Protein AF-A0A9D6DB74-F1 (afdb_monomer_lite)

Structure (mmCIF, N/CA/C/O backbone):
data_AF-A0A9D6DB74-F1
#
_entry.id   AF-A0A9D6DB74-F1
#
loop_
_atom_site.group_PDB
_atom_site.id
_atom_site.type_symbol
_atom_site.label_atom_id
_atom_site.label_alt_id
_atom_site.label_comp_id
_atom_site.label_asym_id
_atom_site.label_entity_id
_atom_site.label_seq_id
_atom_site.pdbx_PDB_ins_code
_atom_site.Cartn_x
_atom_site.Cartn_y
_atom_site.Cartn_z
_atom_site.occupancy
_atom_site.B_iso_or_equiv
_atom_site.auth_seq_id
_atom_site.auth_comp_id
_atom_site.auth_asym_id
_atom_site.auth_atom_id
_atom_site.pdbx_PDB_model_num
ATOM 1 N N . MET A 1 1 ? -4.504 30.128 3.539 1.00 55.00 1 MET A N 1
ATOM 2 C CA . MET A 1 1 ? -3.464 29.438 2.747 1.00 55.00 1 MET A CA 1
ATOM 3 C C . MET A 1 1 ? -3.425 27.997 3.236 1.00 55.00 1 MET A C 1
ATOM 5 O O . MET A 1 1 ? -2.970 27.760 4.348 1.00 55.00 1 MET A O 1
ATOM 9 N N . SER A 1 2 ? -4.048 27.074 2.503 1.00 63.56 2 SER A N 1
ATOM 10 C CA . SER A 1 2 ? -4.061 25.643 2.835 1.00 63.56 2 SER A CA 1
ATOM 11 C C . SER A 1 2 ? -2.636 25.107 2.744 1.00 63.56 2 SER A C 1
ATOM 13 O O . SER A 1 2 ? -1.993 25.248 1.705 1.00 63.56 2 SER A O 1
ATOM 15 N N . ASN A 1 3 ? -2.119 24.559 3.844 1.00 82.81 3 ASN A N 1
ATOM 16 C CA . ASN A 1 3 ? -0.833 23.871 3.83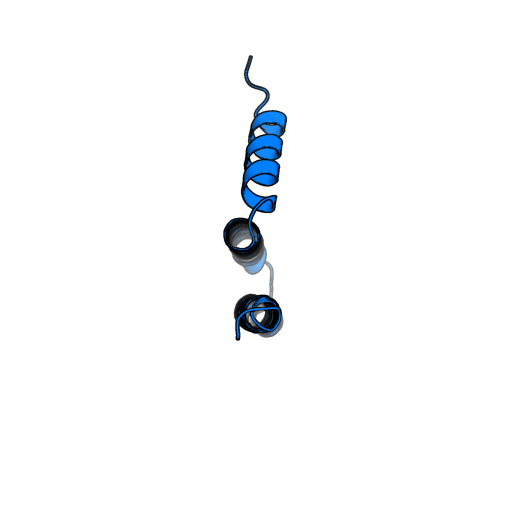8 1.00 82.81 3 ASN A CA 1
ATOM 17 C C . ASN A 1 3 ? -1.115 22.414 3.453 1.00 82.81 3 ASN A C 1
ATOM 19 O O . ASN A 1 3 ? -1.567 21.662 4.318 1.00 82.81 3 ASN A O 1
ATOM 23 N N . PRO A 1 4 ? -0.843 21.989 2.206 1.00 81.31 4 PRO A N 1
ATOM 24 C CA . PRO A 1 4 ? -1.268 20.682 1.700 1.00 81.31 4 PRO A CA 1
ATOM 25 C C . PRO A 1 4 ? -0.719 19.519 2.535 1.00 81.31 4 PRO A C 1
ATOM 27 O O . PRO A 1 4 ? -1.394 18.516 2.724 1.00 81.31 4 PRO A O 1
ATOM 30 N N . ILE A 1 5 ? 0.472 19.683 3.119 1.00 83.50 5 ILE A N 1
ATOM 31 C CA . ILE A 1 5 ? 1.088 18.704 4.027 1.00 83.50 5 ILE A CA 1
ATOM 32 C C . ILE A 1 5 ? 0.262 18.543 5.314 1.00 83.50 5 ILE A C 1
ATOM 34 O O . ILE A 1 5 ? 0.090 17.437 5.823 1.00 83.50 5 ILE A O 1
ATOM 38 N N . LYS A 1 6 ? -0.269 19.650 5.840 1.00 85.12 6 LYS A N 1
ATOM 39 C CA . LYS A 1 6 ? -1.054 19.669 7.078 1.00 85.12 6 LYS A CA 1
ATOM 40 C C . LYS A 1 6 ? -2.450 19.076 6.857 1.00 85.12 6 LYS A C 1
ATOM 42 O O . LYS A 1 6 ? -2.939 18.355 7.722 1.00 85.12 6 LYS A O 1
ATOM 47 N N . ASP A 1 7 ? -3.038 19.323 5.687 1.00 86.38 7 ASP A N 1
ATOM 48 C CA . ASP A 1 7 ? -4.329 18.757 5.280 1.00 86.38 7 ASP A CA 1
ATOM 49 C C . ASP A 1 7 ? -4.229 17.248 4.990 1.00 86.38 7 ASP A C 1
ATOM 51 O O . ASP A 1 7 ? -5.076 16.475 5.427 1.00 86.38 7 ASP A O 1
ATOM 55 N N . PHE A 1 8 ? -3.149 16.783 4.354 1.00 83.69 8 PHE A N 1
ATOM 56 C CA . PHE A 1 8 ? -2.883 15.344 4.217 1.00 83.69 8 PHE A CA 1
ATOM 57 C C . PHE A 1 8 ? -2.709 14.653 5.573 1.00 83.69 8 PHE A C 1
ATOM 59 O O . PHE A 1 8 ? -3.245 13.566 5.793 1.00 83.69 8 PHE A O 1
ATOM 66 N N . GLY A 1 9 ? -1.984 15.291 6.497 1.00 84.31 9 GLY A N 1
ATOM 67 C CA . GLY A 1 9 ? -1.790 14.777 7.850 1.00 84.31 9 GLY A CA 1
ATOM 68 C C . GLY A 1 9 ? -3.099 14.639 8.631 1.00 84.31 9 GLY A C 1
ATOM 69 O O . GLY A 1 9 ? -3.296 13.635 9.312 1.00 84.31 9 GLY A O 1
ATOM 70 N N . SER A 1 10 ? -4.022 15.598 8.500 1.00 83.75 10 SER A N 1
ATOM 71 C CA . SER A 1 10 ? -5.324 15.542 9.180 1.00 83.75 10 SER A CA 1
ATOM 72 C C . SER A 1 10 ? -6.242 14.461 8.597 1.00 83.75 10 SER A C 1
ATOM 74 O O . SER A 1 10 ? -6.905 13.750 9.353 1.00 83.75 10 SER A O 1
ATOM 76 N N . VAL A 1 11 ? -6.222 1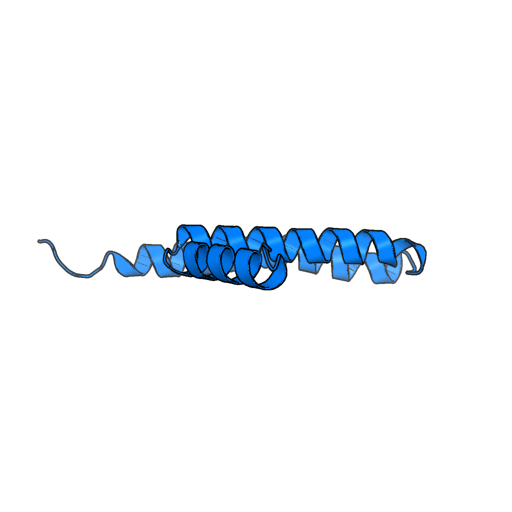4.259 7.275 1.00 84.25 11 VAL A N 1
ATOM 77 C CA . VAL A 1 11 ? -6.943 13.165 6.604 1.00 84.25 11 VAL A CA 1
ATOM 78 C C . VAL A 1 11 ? -6.381 11.806 7.024 1.00 84.25 11 VAL A C 1
ATOM 80 O O . VAL A 1 11 ? -7.147 10.926 7.411 1.00 84.25 11 VAL A O 1
ATOM 83 N N . ALA A 1 12 ? -5.054 11.639 7.037 1.00 83.75 12 ALA A N 1
ATOM 84 C CA . ALA A 1 12 ? -4.413 10.412 7.511 1.00 83.75 12 ALA A CA 1
ATOM 85 C C . ALA A 1 12 ? -4.736 10.130 8.988 1.00 83.75 12 ALA A C 1
ATOM 87 O O . ALA A 1 12 ? -5.042 8.997 9.356 1.00 83.75 12 ALA A O 1
ATOM 88 N N . GLN A 1 13 ? -4.755 11.163 9.832 1.00 84.44 13 GLN A N 1
ATOM 89 C CA . GLN A 1 13 ? -5.167 11.035 11.229 1.00 84.44 13 GLN A CA 1
ATOM 90 C C . GLN A 1 13 ? -6.644 10.627 11.363 1.00 84.44 13 GLN A C 1
ATOM 92 O O . GLN A 1 13 ? -6.987 9.839 12.245 1.00 84.44 13 GLN A O 1
ATOM 97 N N . GLY A 1 14 ? -7.515 11.122 10.479 1.00 82.00 14 GLY A N 1
ATOM 98 C CA . GLY A 1 14 ? -8.918 10.716 10.392 1.00 82.00 14 GLY A CA 1
ATOM 99 C C . GLY A 1 14 ? -9.094 9.259 9.958 1.00 82.00 14 GLY A C 1
ATOM 100 O O . GLY A 1 14 ? -9.870 8.531 10.573 1.00 82.00 14 GLY A O 1
ATOM 101 N N . LEU A 1 15 ? -8.336 8.803 8.956 1.00 80.25 15 LEU A N 1
ATOM 102 C CA . LEU A 1 15 ? -8.358 7.409 8.503 1.00 80.25 15 LEU A CA 1
ATOM 103 C C . LEU A 1 15 ? -7.797 6.454 9.573 1.00 80.25 15 LEU A C 1
ATOM 105 O O . LEU A 1 15 ? -8.347 5.378 9.781 1.00 80.25 15 LEU A O 1
ATOM 109 N N . ALA A 1 16 ? -6.769 6.848 10.325 1.00 81.81 16 ALA A N 1
ATOM 110 C CA . ALA A 1 16 ? -6.178 6.004 11.366 1.00 81.81 16 ALA A CA 1
ATOM 111 C C . ALA A 1 16 ? -7.087 5.764 12.593 1.00 81.81 16 ALA A C 1
ATOM 113 O O . ALA A 1 16 ? -6.779 4.910 13.422 1.00 81.81 16 ALA A O 1
ATOM 114 N N . ARG A 1 17 ? -8.208 6.491 12.730 1.00 81.12 17 ARG A N 1
ATOM 115 C CA . ARG A 1 17 ? -9.130 6.363 13.876 1.00 81.12 17 ARG A CA 1
ATOM 116 C C . ARG A 1 17 ? -10.018 5.123 13.847 1.00 81.12 17 ARG A C 1
ATOM 118 O O . ARG A 1 17 ? -10.568 4.775 14.886 1.00 81.12 17 ARG A O 1
ATOM 125 N N . ASN A 1 18 ? -10.174 4.474 12.695 1.00 74.25 18 ASN A N 1
ATOM 126 C CA . ASN A 1 18 ? -11.039 3.307 12.553 1.00 74.25 18 ASN A CA 1
ATOM 127 C C . ASN A 1 18 ? -10.273 2.159 11.884 1.00 74.25 18 ASN A C 1
ATOM 129 O O . ASN A 1 18 ? -9.499 2.416 10.960 1.00 74.25 18 ASN A O 1
ATOM 133 N N . PRO A 1 19 ? -10.525 0.891 12.257 1.00 73.56 19 PRO A N 1
ATOM 134 C CA . PRO A 1 19 ? -9.850 -0.260 11.651 1.00 73.56 19 PRO A CA 1
ATOM 135 C C . PRO A 1 19 ? -9.998 -0.293 10.121 1.00 73.56 19 PRO A C 1
ATOM 137 O O . PRO A 1 19 ? -9.043 -0.596 9.413 1.00 73.56 19 PRO A O 1
ATOM 140 N N . LEU A 1 20 ? -11.155 0.130 9.598 1.00 79.75 20 LEU A N 1
ATOM 141 C CA . LEU A 1 20 ? -11.387 0.259 8.156 1.00 79.75 20 LEU A CA 1
ATOM 142 C C . LEU A 1 20 ? -10.498 1.331 7.498 1.00 79.75 20 LEU A C 1
ATOM 144 O O . LEU A 1 20 ? -10.012 1.141 6.385 1.00 79.75 20 LEU A O 1
ATOM 148 N N . GLY A 1 21 ? -10.269 2.456 8.177 1.00 80.62 21 GLY A N 1
ATOM 149 C CA . GLY A 1 21 ? -9.447 3.539 7.642 1.00 80.62 21 GLY A CA 1
ATOM 150 C C . GLY A 1 21 ? -7.944 3.248 7.735 1.00 80.62 21 GLY A C 1
ATOM 151 O O . GLY A 1 21 ? -7.198 3.664 6.853 1.00 80.62 21 GLY A O 1
ATOM 152 N N . ILE A 1 22 ? -7.505 2.443 8.710 1.00 82.19 22 ILE A N 1
ATOM 153 C CA . ILE A 1 22 ? -6.144 1.884 8.747 1.00 82.19 22 ILE A CA 1
ATOM 154 C C . ILE A 1 22 ? -5.904 0.992 7.521 1.00 82.19 22 ILE A C 1
ATOM 156 O O . ILE A 1 22 ? -4.870 1.119 6.868 1.00 82.19 22 ILE A O 1
ATOM 160 N N . ILE A 1 23 ? -6.876 0.149 7.152 1.00 80.50 23 ILE A N 1
ATOM 161 C CA . ILE A 1 23 ? -6.795 -0.683 5.941 1.00 80.50 23 ILE A CA 1
ATOM 162 C C . ILE A 1 23 ? -6.741 0.194 4.681 1.00 80.50 23 ILE A C 1
ATOM 164 O O . ILE A 1 23 ? -5.908 -0.042 3.808 1.00 80.50 23 ILE A O 1
ATOM 168 N N . ALA A 1 24 ? -7.571 1.238 4.593 1.00 83.81 24 ALA A N 1
ATOM 169 C CA . ALA A 1 24 ? -7.545 2.171 3.466 1.00 83.81 24 ALA A CA 1
ATOM 170 C C . ALA A 1 24 ? -6.188 2.892 3.332 1.00 83.81 24 ALA A C 1
ATOM 172 O O . ALA A 1 24 ? -5.639 2.965 2.232 1.00 83.81 24 ALA A O 1
ATOM 173 N N . LEU A 1 25 ? -5.607 3.360 4.444 1.00 83.81 25 LEU A N 1
ATOM 174 C CA . LEU A 1 25 ? -4.257 3.940 4.478 1.00 83.81 25 LEU A CA 1
ATOM 175 C C . LEU A 1 25 ? -3.196 2.952 3.995 1.00 83.81 25 LEU A C 1
ATOM 177 O O . LEU A 1 25 ? -2.311 3.315 3.222 1.00 83.81 25 LEU A O 1
ATOM 181 N N . PHE A 1 26 ? -3.299 1.702 4.432 1.00 82.69 26 PHE A N 1
ATOM 182 C CA . PHE A 1 26 ? -2.363 0.650 4.068 1.00 82.69 26 PHE A CA 1
ATOM 183 C C . PHE A 1 26 ? -2.407 0.327 2.573 1.00 82.69 26 PHE A C 1
ATOM 185 O O . PHE A 1 26 ? -1.368 0.232 1.923 1.00 82.69 26 PHE A O 1
ATOM 192 N N . ILE A 1 27 ? -3.612 0.230 2.008 1.00 83.00 27 ILE A N 1
ATOM 193 C CA . ILE A 1 27 ? -3.826 0.020 0.575 1.00 83.00 27 ILE A CA 1
ATOM 194 C C . ILE A 1 27 ? -3.215 1.175 -0.226 1.00 83.00 27 ILE A C 1
ATOM 196 O O . ILE A 1 27 ? -2.435 0.932 -1.145 1.00 83.00 27 ILE A O 1
ATOM 200 N N . VAL A 1 28 ? -3.505 2.428 0.142 1.00 86.25 28 VAL A N 1
ATOM 201 C CA . VAL A 1 28 ? -2.945 3.612 -0.534 1.00 86.25 28 VAL A CA 1
ATOM 202 C C . VAL A 1 28 ? -1.417 3.616 -0.477 1.00 86.25 28 VAL A C 1
ATOM 204 O O . VAL A 1 28 ? -0.773 3.908 -1.484 1.00 86.25 28 VAL A O 1
ATOM 207 N N . LEU A 1 29 ? -0.825 3.240 0.659 1.00 84.94 29 LEU A N 1
ATOM 208 C CA . LEU A 1 29 ? 0.626 3.154 0.808 1.00 84.94 29 LEU A CA 1
ATOM 209 C C . LEU A 1 29 ? 1.237 2.076 -0.103 1.00 84.94 29 LEU A C 1
ATOM 211 O O . LEU A 1 29 ? 2.248 2.332 -0.755 1.00 84.94 29 LEU A O 1
ATOM 215 N N . ILE A 1 30 ? 0.607 0.902 -0.208 1.00 83.38 30 ILE A N 1
ATOM 216 C CA . ILE A 1 30 ? 1.045 -0.169 -1.118 1.00 83.38 30 ILE A CA 1
ATOM 217 C C . ILE A 1 30 ? 0.958 0.282 -2.572 1.00 83.38 30 ILE A C 1
ATOM 219 O O . ILE A 1 30 ? 1.920 0.102 -3.310 1.00 83.38 30 ILE A O 1
ATOM 223 N N . TYR A 1 31 ? -0.149 0.898 -2.990 1.00 84.44 31 TYR A N 1
ATOM 224 C CA . TYR A 1 31 ? -0.284 1.415 -4.355 1.00 84.44 31 TYR A CA 1
ATOM 225 C C . TYR A 1 31 ? 0.694 2.565 -4.644 1.00 84.44 31 TYR A C 1
ATOM 227 O O . TYR A 1 31 ? 1.180 2.691 -5.769 1.00 84.44 31 TYR A O 1
ATOM 235 N N . GLY A 1 32 ? 1.038 3.369 -3.634 1.00 86.94 32 GLY A N 1
ATOM 236 C CA . GLY A 1 32 ? 2.100 4.372 -3.721 1.00 86.94 32 GLY A CA 1
ATOM 237 C C . GLY A 1 32 ? 3.479 3.745 -3.944 1.00 86.94 32 GLY A C 1
ATOM 238 O O . GLY A 1 32 ? 4.218 4.174 -4.826 1.00 86.94 32 GLY A O 1
ATOM 239 N N . PHE A 1 33 ? 3.812 2.681 -3.212 1.00 81.62 33 PHE A N 1
ATOM 240 C CA . PHE A 1 33 ? 5.037 1.924 -3.474 1.00 81.62 33 PHE A CA 1
ATOM 241 C C . PHE A 1 33 ? 4.990 1.188 -4.814 1.00 81.62 33 PHE A C 1
ATOM 243 O O . PHE A 1 33 ? 6.009 1.125 -5.493 1.00 81.62 33 PHE A O 1
ATOM 250 N N . ALA A 1 34 ? 3.826 0.696 -5.238 1.00 81.88 34 ALA A N 1
ATOM 251 C CA . ALA A 1 34 ? 3.641 0.049 -6.530 1.00 81.88 34 ALA A CA 1
ATOM 252 C C . ALA A 1 34 ? 3.957 0.998 -7.683 1.00 81.88 34 ALA A C 1
ATOM 254 O O . ALA A 1 34 ? 4.717 0.642 -8.578 1.00 81.88 34 ALA A O 1
ATOM 255 N N . SER A 1 35 ? 3.422 2.221 -7.651 1.00 83.44 35 SER A N 1
ATOM 256 C CA . SER A 1 35 ? 3.699 3.219 -8.685 1.00 83.44 35 SER A CA 1
ATOM 257 C C . SER A 1 35 ? 5.172 3.635 -8.693 1.00 83.44 35 SER A C 1
ATOM 259 O O . SER A 1 35 ? 5.761 3.756 -9.766 1.00 83.44 35 SER A O 1
ATOM 261 N N . LEU A 1 36 ? 5.796 3.761 -7.517 1.00 84.38 36 LEU A N 1
ATOM 262 C CA . LEU A 1 36 ? 7.221 4.062 -7.390 1.00 84.38 36 LEU A CA 1
ATOM 263 C C . LEU A 1 36 ? 8.096 2.931 -7.947 1.00 84.38 36 LEU A C 1
ATOM 265 O O . LEU A 1 36 ? 9.005 3.183 -8.733 1.00 84.38 36 LEU A O 1
ATOM 269 N N . VAL A 1 37 ? 7.801 1.684 -7.577 1.00 78.12 37 VAL A N 1
ATOM 270 C CA . VAL A 1 37 ? 8.507 0.490 -8.053 1.00 78.12 37 VAL A CA 1
ATOM 271 C C . VAL A 1 37 ? 8.310 0.313 -9.548 1.00 78.12 37 VAL A C 1
ATOM 273 O O . VAL A 1 37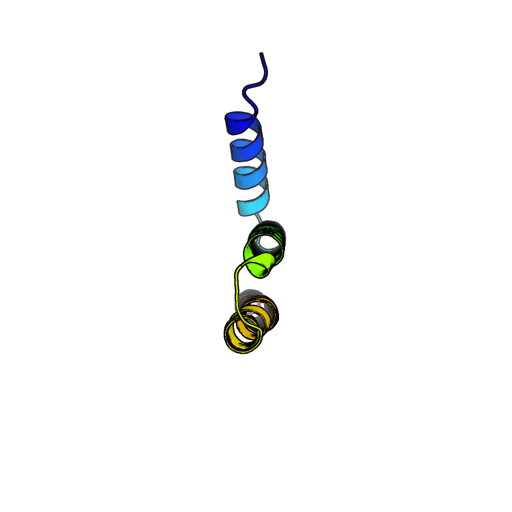 ? 9.283 0.062 -10.242 1.00 78.12 37 VAL A O 1
ATOM 276 N N . VAL A 1 38 ? 7.092 0.459 -10.071 1.00 79.19 38 VAL A N 1
ATOM 277 C CA . VAL A 1 38 ? 6.816 0.362 -11.511 1.00 79.19 38 VAL A CA 1
ATOM 278 C C . VAL A 1 38 ? 7.540 1.476 -12.269 1.00 79.19 38 VAL A C 1
ATOM 280 O O . VAL A 1 38 ? 8.165 1.194 -13.289 1.00 79.19 38 VAL A O 1
ATOM 283 N N . GLY A 1 39 ? 7.554 2.706 -11.750 1.00 81.62 39 GLY A N 1
ATOM 284 C CA . GLY A 1 39 ? 8.323 3.809 -12.333 1.00 81.62 39 GLY A CA 1
ATOM 285 C C . GLY A 1 39 ? 9.832 3.540 -12.343 1.00 81.62 39 GLY A C 1
ATOM 286 O O . GLY A 1 39 ? 10.491 3.725 -13.367 1.00 81.62 39 GLY A O 1
ATOM 287 N N . ALA A 1 40 ? 10.371 3.026 -11.234 1.00 75.62 40 ALA A N 1
ATOM 288 C CA . ALA A 1 40 ? 11.779 2.652 -11.097 1.00 75.62 40 ALA A CA 1
ATOM 289 C C . ALA A 1 40 ? 12.138 1.357 -11.846 1.00 75.62 40 ALA A C 1
ATOM 291 O O . ALA A 1 40 ? 13.300 1.142 -12.190 1.00 75.62 40 ALA A O 1
ATOM 292 N N . SER A 1 41 ? 11.150 0.506 -12.143 1.00 70.06 41 SER A N 1
ATOM 293 C CA . SER A 1 41 ? 11.351 -0.809 -12.752 1.00 70.06 41 SER A CA 1
ATOM 294 C C . SER A 1 41 ? 12.049 -0.707 -14.095 1.00 70.06 41 SER A C 1
ATOM 296 O O . SER A 1 41 ? 12.808 -1.608 -14.436 1.00 70.06 41 SER A O 1
ATOM 298 N N . SER A 1 42 ? 11.878 0.401 -14.820 1.00 67.62 42 SER A N 1
ATOM 299 C CA . SER A 1 42 ? 12.575 0.730 -16.071 1.00 67.62 42 SER A CA 1
ATOM 300 C C . SER A 1 42 ? 14.102 0.553 -16.001 1.00 67.62 42 SER A C 1
ATOM 302 O O . SER A 1 42 ? 14.714 0.274 -17.026 1.00 67.62 42 SER A O 1
ATOM 304 N N . TYR A 1 43 ? 14.699 0.652 -14.808 1.00 66.62 43 TYR A N 1
ATOM 305 C CA . TYR A 1 43 ? 16.135 0.470 -14.557 1.00 66.62 43 TYR A CA 1
ATOM 306 C C . TYR A 1 43 ? 16.516 -0.918 -13.997 1.00 66.62 43 TYR A C 1
ATOM 308 O O . TYR A 1 43 ? 17.699 -1.206 -13.853 1.00 66.62 43 TYR A O 1
ATOM 316 N N . LEU A 1 44 ? 15.539 -1.775 -13.675 1.00 67.38 44 LEU A N 1
ATOM 317 C CA . LEU A 1 44 ? 15.716 -3.071 -13.003 1.00 67.38 44 LEU A CA 1
ATOM 318 C C . LEU A 1 44 ? 15.629 -4.243 -13.992 1.00 67.38 44 LEU A C 1
ATOM 320 O O . LEU A 1 44 ? 14.713 -4.286 -14.825 1.00 67.38 44 LEU A O 1
ATOM 324 N N . GLN A 1 45 ? 16.532 -5.226 -13.869 1.00 74.31 45 GLN A N 1
ATOM 325 C CA . GLN A 1 45 ? 16.505 -6.428 -14.708 1.00 74.31 45 GLN A CA 1
ATOM 326 C C . GLN A 1 45 ? 15.264 -7.296 -14.415 1.00 74.31 45 GLN A C 1
ATOM 328 O O . GLN A 1 45 ? 14.747 -7.298 -13.293 1.00 74.31 45 GLN A O 1
ATOM 333 N N . PRO A 1 46 ? 14.768 -8.081 -15.394 1.00 71.69 46 PRO A N 1
ATOM 334 C CA . PRO A 1 46 ? 13.580 -8.924 -15.218 1.00 71.69 46 PRO A CA 1
ATOM 335 C C . PRO A 1 46 ? 13.668 -9.902 -14.036 1.00 71.69 46 PRO A C 1
ATOM 337 O O . PRO A 1 46 ? 12.654 -10.192 -13.403 1.00 71.69 46 PRO A O 1
ATOM 340 N N . SER A 1 47 ? 14.876 -10.373 -13.716 1.00 74.94 47 SER A N 1
ATOM 341 C CA . SER A 1 47 ? 15.167 -11.262 -12.586 1.00 74.94 47 SER A CA 1
ATOM 342 C C . SER A 1 47 ? 14.963 -10.597 -11.219 1.00 74.94 47 SER A C 1
ATOM 344 O O . SER A 1 47 ? 14.539 -11.259 -10.276 1.00 74.94 47 SER A O 1
ATOM 346 N N . GLU A 1 48 ? 15.207 -9.290 -11.109 1.00 73.69 48 GLU A N 1
ATOM 347 C CA . GLU A 1 48 ? 15.096 -8.522 -9.860 1.00 73.69 48 GLU A CA 1
ATOM 348 C C . GLU A 1 48 ? 13.668 -8.013 -9.618 1.00 73.69 48 GLU A C 1
ATOM 350 O O . GLU A 1 48 ? 13.251 -7.798 -8.481 1.00 73.69 48 GLU A O 1
ATOM 355 N N . ARG A 1 49 ? 12.872 -7.868 -10.686 1.00 73.75 49 ARG A N 1
ATOM 356 C CA . ARG A 1 49 ? 11.468 -7.431 -10.607 1.00 73.75 49 ARG A CA 1
ATOM 357 C C . ARG A 1 49 ? 10.550 -8.489 -9.986 1.00 73.75 49 ARG A C 1
ATOM 359 O O . ARG A 1 49 ? 9.607 -8.135 -9.279 1.00 73.75 49 ARG A O 1
ATOM 366 N N . ALA A 1 50 ? 10.816 -9.772 -10.231 1.00 78.25 50 ALA A N 1
ATOM 367 C CA . ALA A 1 50 ? 9.990 -10.886 -9.758 1.00 78.25 50 ALA A CA 1
ATOM 368 C C . ALA A 1 50 ? 9.767 -10.909 -8.224 1.00 78.25 50 ALA A C 1
ATOM 370 O O . ALA A 1 50 ? 8.606 -10.956 -7.805 1.00 78.25 50 ALA A O 1
ATOM 371 N N . PRO A 1 51 ? 10.807 -10.818 -7.367 1.00 80.88 51 PRO A N 1
ATOM 372 C CA . PRO A 1 51 ? 10.614 -10.807 -5.914 1.00 80.88 51 PRO A CA 1
ATOM 373 C C . PRO A 1 51 ? 9.864 -9.565 -5.411 1.00 80.88 51 PRO A C 1
ATOM 375 O O . PRO A 1 51 ? 9.074 -9.669 -4.473 1.00 80.88 51 PRO A O 1
ATOM 378 N N . ILE A 1 52 ? 10.047 -8.404 -6.050 1.00 77.94 52 ILE A N 1
ATOM 379 C CA . ILE A 1 52 ? 9.376 -7.157 -5.649 1.00 77.94 52 ILE A CA 1
ATOM 380 C C . ILE A 1 52 ? 7.872 -7.229 -5.946 1.00 77.94 52 ILE A C 1
ATOM 382 O O . ILE A 1 52 ? 7.053 -6.833 -5.117 1.00 77.94 52 ILE A O 1
ATOM 386 N N . ILE A 1 53 ? 7.494 -7.786 -7.101 1.00 79.50 53 ILE A N 1
ATOM 387 C CA . ILE A 1 53 ? 6.088 -8.014 -7.461 1.00 79.50 53 ILE A CA 1
ATOM 388 C C . ILE A 1 53 ? 5.439 -8.993 -6.480 1.00 79.50 53 ILE A C 1
ATOM 390 O O . ILE A 1 53 ? 4.340 -8.734 -5.991 1.00 79.50 53 ILE A O 1
ATOM 394 N N . TRP A 1 54 ? 6.130 -10.088 -6.147 1.00 83.12 54 TRP A N 1
ATOM 395 C CA . TRP A 1 54 ? 5.624 -11.063 -5.184 1.00 83.12 54 TRP A CA 1
ATOM 396 C C . TRP A 1 54 ? 5.390 -10.435 -3.808 1.00 83.12 54 TRP A C 1
ATOM 398 O O . TRP A 1 54 ? 4.329 -10.625 -3.219 1.00 83.12 54 TRP A O 1
ATOM 408 N N . PHE A 1 55 ? 6.335 -9.625 -3.324 1.00 80.06 55 PHE A N 1
ATOM 409 C CA . PHE A 1 55 ? 6.189 -8.891 -2.067 1.00 80.06 55 PHE A CA 1
ATOM 410 C C . PHE A 1 55 ? 4.985 -7.939 -2.097 1.00 80.06 55 PHE A C 1
ATOM 412 O O . PHE A 1 55 ? 4.165 -7.950 -1.183 1.00 80.06 55 PHE A O 1
ATOM 419 N N . MET A 1 56 ? 4.832 -7.169 -3.175 1.00 79.62 56 MET A N 1
ATOM 420 C CA . MET A 1 56 ? 3.754 -6.194 -3.350 1.00 79.62 56 MET A CA 1
ATOM 421 C C . MET A 1 56 ? 2.352 -6.820 -3.381 1.00 79.62 56 MET A C 1
ATOM 423 O O . MET A 1 56 ? 1.400 -6.176 -2.948 1.00 79.62 56 MET A O 1
ATOM 427 N N . VAL A 1 57 ? 2.214 -8.058 -3.866 1.00 82.12 57 VAL A N 1
ATOM 428 C CA . VAL A 1 57 ? 0.931 -8.783 -3.903 1.00 82.12 57 VAL A CA 1
ATOM 429 C C . VAL A 1 57 ? 0.693 -9.584 -2.620 1.00 82.12 57 VAL A C 1
ATOM 431 O O . VAL A 1 57 ? -0.416 -9.586 -2.091 1.00 82.12 57 VAL A O 1
ATOM 434 N N . LEU A 1 58 ? 1.720 -10.247 -2.084 1.00 85.31 58 LEU A N 1
ATOM 435 C CA . LEU A 1 58 ? 1.599 -11.094 -0.895 1.00 85.31 58 LEU A CA 1
ATOM 436 C C . LEU A 1 58 ? 1.343 -10.268 0.373 1.00 85.31 58 LEU A C 1
ATOM 438 O O . LEU A 1 58 ? 0.513 -10.634 1.202 1.00 85.31 58 LEU A O 1
ATOM 442 N N . PHE A 1 59 ? 2.039 -9.142 0.519 1.00 79.88 59 PHE A N 1
ATOM 443 C CA . PHE A 1 59 ? 1.964 -8.275 1.692 1.00 79.88 59 PHE A CA 1
ATOM 444 C C . PHE A 1 59 ? 0.545 -7.754 2.004 1.00 79.88 59 PHE A C 1
ATOM 446 O O . PHE A 1 59 ? 0.103 -7.946 3.138 1.00 79.88 59 PHE A O 1
ATOM 453 N N . PRO A 1 60 ? -0.226 -7.175 1.056 1.00 77.69 60 PRO A N 1
ATOM 454 C CA . PRO A 1 60 ? -1.609 -6.776 1.319 1.00 77.69 60 PRO A CA 1
ATOM 455 C C . PRO A 1 60 ? -2.501 -7.955 1.704 1.00 77.69 60 PRO A C 1
ATOM 457 O O . PRO A 1 60 ? -3.339 -7.805 2.585 1.00 77.69 60 PRO A O 1
ATOM 460 N N . VAL A 1 61 ? -2.317 -9.129 1.093 1.00 85.31 61 VAL A N 1
ATOM 461 C CA . VAL A 1 61 ? -3.120 -10.323 1.407 1.00 85.31 61 VAL A CA 1
ATOM 462 C C . VAL A 1 61 ? -2.848 -10.805 2.831 1.00 85.31 61 VAL A C 1
ATOM 464 O O . VAL A 1 61 ? -3.788 -11.051 3.585 1.00 85.31 61 VAL A O 1
ATOM 467 N N . VAL A 1 62 ? -1.575 -10.881 3.231 1.00 85.69 62 VAL A N 1
ATOM 468 C CA . VAL A 1 62 ? -1.182 -11.253 4.598 1.00 85.69 62 VAL A CA 1
ATOM 469 C C . VAL A 1 62 ? -1.713 -10.238 5.603 1.00 85.69 62 VAL A C 1
ATOM 471 O O . VAL A 1 62 ? -2.268 -10.626 6.626 1.00 85.69 62 VAL A O 1
ATOM 474 N N . VAL A 1 63 ? -1.600 -8.942 5.309 1.00 81.12 63 VAL A N 1
ATOM 475 C CA . VAL A 1 63 ? -2.064 -7.893 6.221 1.00 81.12 63 VAL A CA 1
ATOM 476 C C . VAL A 1 63 ? -3.582 -7.906 6.346 1.00 81.12 63 VAL A C 1
ATOM 478 O O . VAL A 1 63 ? -4.077 -7.854 7.464 1.00 81.12 63 VAL A O 1
ATOM 481 N N . LEU A 1 64 ? -4.331 -8.060 5.251 1.00 79.69 64 LEU A N 1
ATOM 482 C CA . LEU A 1 64 ? -5.784 -8.245 5.315 1.00 79.69 64 LEU A CA 1
ATOM 483 C C . LEU A 1 64 ? -6.162 -9.500 6.110 1.00 79.69 64 LEU A C 1
ATOM 485 O O . LEU A 1 64 ? -7.117 -9.454 6.879 1.00 79.69 64 LEU A O 1
ATOM 489 N N . GLY A 1 65 ? -5.401 -10.590 5.979 1.00 84.25 65 GLY A N 1
ATOM 490 C CA . GLY A 1 65 ? -5.587 -11.805 6.774 1.00 84.25 65 GLY A CA 1
ATOM 491 C C . GLY A 1 65 ? -5.367 -11.572 8.270 1.00 84.25 65 GLY A C 1
ATOM 492 O O . GLY A 1 65 ? -6.229 -11.913 9.075 1.00 84.25 65 GLY A O 1
ATOM 493 N N . VAL A 1 66 ? -4.254 -10.934 8.648 1.00 83.31 66 VAL A N 1
ATOM 494 C CA . VAL A 1 66 ? -3.930 -10.606 10.047 1.00 83.31 66 VAL A CA 1
ATOM 495 C C . VAL A 1 66 ? -4.927 -9.603 10.624 1.00 83.31 66 VAL A C 1
ATOM 497 O O . VAL A 1 66 ? -5.373 -9.778 11.751 1.00 83.31 66 VAL A O 1
ATOM 500 N N . PHE A 1 67 ? -5.330 -8.580 9.869 1.00 73.19 67 PHE A N 1
ATOM 501 C CA . PHE A 1 67 ? -6.348 -7.625 10.314 1.00 73.19 67 PHE A CA 1
ATOM 502 C C . PHE A 1 67 ? -7.727 -8.267 10.422 1.00 73.19 67 PHE A C 1
ATOM 504 O O . PHE A 1 67 ? -8.419 -8.030 11.404 1.00 73.19 67 PHE A O 1
ATOM 511 N N . GLY A 1 68 ? -8.127 -9.091 9.453 1.00 78.94 68 GLY A N 1
ATOM 512 C CA . GLY A 1 68 ? -9.374 -9.850 9.509 1.00 78.94 68 GLY A CA 1
ATOM 513 C C . GLY A 1 68 ? -9.409 -10.775 10.722 1.00 78.94 68 GLY A C 1
ATOM 514 O O . GLY A 1 68 ? -10.410 -10.818 11.433 1.00 78.94 68 GLY A O 1
ATOM 515 N N . TRP A 1 69 ? -8.286 -11.430 11.022 1.00 79.88 69 TRP A N 1
ATOM 516 C CA . TRP A 1 69 ? -8.105 -12.215 12.239 1.00 79.88 69 TRP A CA 1
ATOM 517 C C . TRP A 1 69 ? -8.228 -11.347 13.497 1.00 79.88 69 TRP A C 1
ATOM 519 O O . TRP A 1 69 ? -9.038 -11.643 14.371 1.00 79.88 69 TRP A O 1
ATOM 529 N N . LEU A 1 70 ? -7.481 -10.243 13.576 1.00 71.81 70 LEU A N 1
ATOM 530 C CA . LEU A 1 70 ? -7.436 -9.348 14.736 1.00 71.81 70 LEU A CA 1
ATOM 531 C C . LEU A 1 70 ? -8.798 -8.687 15.018 1.00 71.81 70 LEU A C 1
ATOM 533 O O . LEU A 1 70 ? -9.185 -8.514 16.173 1.00 71.81 70 LEU A O 1
ATOM 537 N N . VAL A 1 71 ? -9.545 -8.350 13.963 1.00 65.81 71 VAL A N 1
ATOM 538 C CA . VAL A 1 71 ? -10.917 -7.830 14.044 1.00 65.81 71 VAL A CA 1
ATOM 539 C C . VAL A 1 71 ? -11.893 -8.933 14.451 1.00 65.81 71 VAL A C 1
ATOM 541 O O . VAL A 1 71 ? -12.754 -8.697 15.297 1.00 65.81 71 VAL A O 1
ATOM 544 N N . SER A 1 72 ? -11.743 -10.149 13.918 1.00 68.56 72 SER A N 1
ATOM 545 C CA . SER A 1 72 ? -12.583 -11.287 14.306 1.00 68.56 72 SER A CA 1
ATOM 546 C C . SER A 1 72 ? -12.366 -11.704 15.763 1.00 68.56 72 SER A C 1
ATOM 548 O O . SER A 1 72 ? -13.299 -12.185 16.406 1.00 68.56 72 SER A O 1
ATOM 550 N N . GLU A 1 73 ? -11.164 -11.514 16.309 1.00 64.88 73 GLU A N 1
ATOM 551 C CA . GLU A 1 73 ? -10.861 -11.826 17.708 1.00 64.88 73 GLU A CA 1
ATOM 552 C C . GLU A 1 73 ? -11.425 -10.784 18.692 1.00 64.88 73 GLU A C 1
ATOM 554 O O . GLU A 1 73 ? -11.640 -11.096 19.865 1.00 64.88 73 GLU A O 1
ATOM 559 N N . HIS A 1 74 ? -11.777 -9.578 18.225 1.00 56.47 74 HIS A N 1
ATOM 560 C CA . HIS A 1 74 ? -12.369 -8.527 19.064 1.00 56.47 74 HIS A CA 1
ATOM 561 C C . HIS A 1 74 ? -13.855 -8.754 19.418 1.00 56.47 74 HIS A C 1
ATOM 563 O O . HIS A 1 74 ? -14.396 -8.044 20.262 1.00 56.47 74 HIS A O 1
ATOM 569 N N . HIS A 1 75 ? -14.509 -9.777 18.849 1.00 49.16 75 HIS A N 1
ATOM 570 C CA . HIS A 1 75 ? -15.899 -10.159 19.155 1.00 49.16 75 HIS A CA 1
ATOM 571 C C . HIS A 1 75 ? -16.033 -11.330 20.151 1.00 49.16 75 HIS A C 1
ATOM 573 O O . HIS A 1 75 ? -17.090 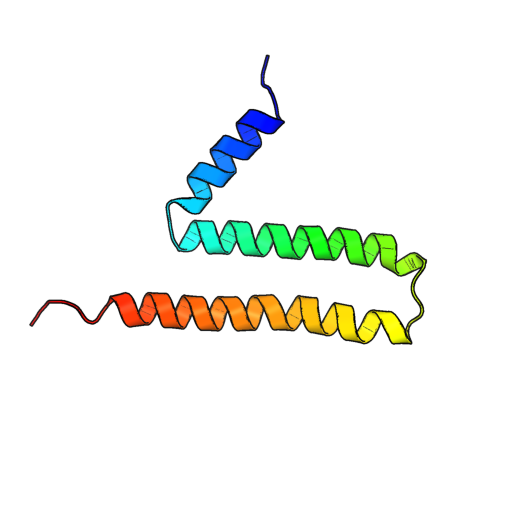-11.951 20.232 1.00 49.16 75 HIS A O 1
ATOM 579 N N . LYS A 1 76 ? -14.999 -11.638 20.950 1.00 49.38 76 LYS A N 1
ATOM 580 C CA . LYS A 1 76 ? -15.097 -12.627 22.049 1.00 49.38 76 LYS A CA 1
ATOM 581 C C .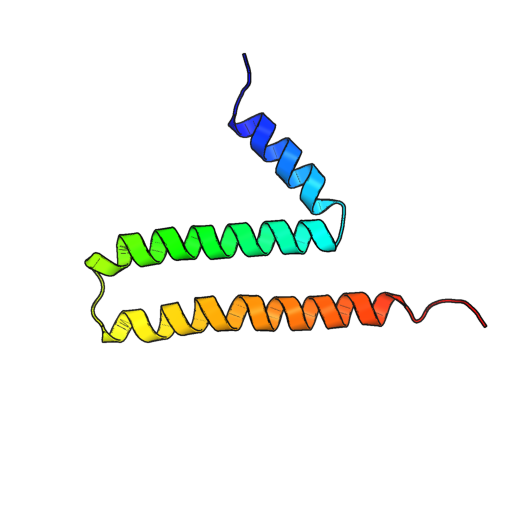 LYS A 1 76 ? -15.166 -12.011 23.450 1.00 49.38 76 LYS A C 1
ATOM 583 O O . LYS A 1 76 ? -14.727 -12.633 24.415 1.00 49.38 76 LYS A O 1
ATOM 588 N N . LYS A 1 77 ? -15.728 -10.807 23.600 1.00 51.56 77 LYS A N 1
ATOM 589 C CA . LYS A 1 77 ? -16.088 -10.275 24.923 1.00 51.56 77 LYS A CA 1
ATOM 590 C C . LYS A 1 77 ? -17.513 -9.722 24.942 1.00 51.56 77 LYS A C 1
ATOM 592 O O . LYS A 1 77 ? -17.782 -8.670 24.382 1.00 51.56 77 LYS A O 1
ATOM 597 N N . CYS A 1 78 ? -18.357 -10.467 25.663 1.00 47.69 78 CYS A N 1
ATOM 598 C CA . CYS A 1 78 ? -19.686 -10.130 26.176 1.00 47.69 78 CYS A CA 1
ATOM 599 C C . CYS A 1 78 ? -20.817 -9.983 25.147 1.00 47.69 78 CYS A C 1
ATOM 601 O O . CYS A 1 78 ? -21.024 -8.892 24.631 1.00 47.69 78 CYS A O 1
ATOM 603 N N . LEU A 1 79 ? -21.610 -11.046 24.951 1.00 45.28 79 LEU A N 1
ATOM 604 C CA . LEU A 1 79 ? -23.021 -11.081 25.383 1.00 45.28 79 LEU A CA 1
ATOM 605 C C . LEU A 1 79 ? -23.645 -12.462 25.080 1.00 45.28 79 LEU A C 1
ATOM 607 O O . LEU A 1 79 ? -24.206 -12.661 24.007 1.00 45.28 79 LEU A O 1
ATOM 611 N N . PHE A 1 80 ? -23.478 -13.416 25.995 1.00 40.19 80 PHE A N 1
ATOM 612 C CA . PHE A 1 80 ? -24.530 -14.224 26.635 1.00 40.19 80 PHE A CA 1
ATOM 613 C C . PHE A 1 80 ? -23.884 -15.059 27.743 1.00 40.19 80 PHE A C 1
ATOM 615 O O . PHE A 1 80 ? -22.772 -15.585 27.503 1.00 40.19 80 PHE A O 1
#

pLDDT: mean 76.37, std 10.65, range [40.19, 86.94]

Secondary structure (DSSP, 8-state):
---HHHHHHHHHHHHTTSHHHHHHHHHHHHHHHHHHHHHHHTTS-HHHHHHHHHHHHHHH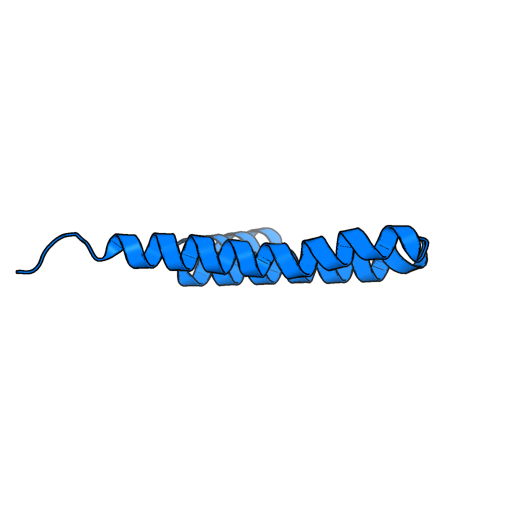HHHHHHHHHHHHHTT-SS--

Sequence (80 aa):
MSNPIKDFGSVAQGLARNPLGIIALFIVLIYGFASLVVGASSYLQPSERAPIIWFMVLFPVVVLGVFGWLVSEHHKKCLF

Foldseek 3Di:
DDPVVVVVVVVLVVLVPDLNSVLVVVVVVLVVVVVVCVVVCVVPDPVVVVVVVVCSVVVNVVVCVVSVVVVVVVPPDDDD

Radius of gyration: 17.4 Å; chains: 1; bounding box: 41×44×43 Å